Protein AF-A0A935Q6A2-F1 (afdb_monomer_lite)

Sequence (163 aa):
MRLGNQNLRIASSITSVAGVSSAKFIETNGSGVLTKEGLNTTAFVYPVGFSGTEFNPLSITTREQLTTVSVRWLQNVLTNGLSGAQLHQILLTIARWLRTLAGACNLILREWVPGVELPGFNRAKSGIARYNSGTDWDLPASNVLAANGSGPYTRQWSCFCTC

pLDDT: mean 77.8, std 14.25, range [36.38, 94.75]

Secondary structure (DSSP, 8-state):
-B-TT--EEE-TT----TT-BTTB-EE--SS--EEEEEE-SS-EEE-EESSTT-B--EEEEESSS-EEEEEEEESS-BTTSSSSPBP-SS----EEEEEESSEEEEEEEEEE-TT-SPTT--TTSB---EEPTTS-EE--GGG-BPPBSSSSEEEEEEEEE--

Foldseek 3Di:
DEQAQHEAEDELPDQEDPPQDLQDAYAQQHNYKYKYWQAAQRWYWHQYAHDSRGTWIWIKHFYHGGKIWIWGFDPFQAFQLPDHDGDPPADPGRSIDIDIPFGKMKIKRDFDFPPSGDPPHDQQFYFDWDQDHPDGTDTDSVRGGHWDDDTRTIGMDTDGPDD

Structure (mmCIF, N/CA/C/O backbone):
data_AF-A0A935Q6A2-F1
#
_entry.id   AF-A0A935Q6A2-F1
#
loop_
_atom_site.group_PDB
_atom_site.id
_atom_site.type_symbol
_atom_site.label_atom_id
_atom_site.label_alt_id
_atom_site.label_comp_id
_atom_site.label_asym_id
_atom_site.label_entity_id
_atom_site.label_seq_id
_atom_site.pdbx_PDB_ins_code
_atom_site.Cartn_x
_atom_site.Cartn_y
_atom_site.Cartn_z
_atom_site.occupancy
_atom_site.B_iso_or_equiv
_atom_site.auth_seq_id
_atom_site.auth_comp_id
_atom_site.auth_asym_id
_atom_site.auth_atom_id
_atom_site.pdbx_PDB_model_num
ATOM 1 N N . MET A 1 1 ? -11.819 -12.200 1.315 1.00 87.75 1 MET A N 1
ATOM 2 C CA . MET A 1 1 ? -12.969 -11.663 0.537 1.00 87.75 1 MET A CA 1
ATOM 3 C C . MET A 1 1 ? -12.422 -11.014 -0.716 1.00 87.75 1 MET A C 1
ATOM 5 O O . MET A 1 1 ? -11.449 -10.289 -0.592 1.00 87.75 1 MET A O 1
ATOM 9 N N . ARG A 1 2 ? -13.025 -11.231 -1.886 1.00 93.69 2 ARG A N 1
ATOM 10 C CA . ARG A 1 2 ? -12.597 -10.594 -3.138 1.00 93.69 2 ARG A CA 1
ATOM 11 C C . ARG A 1 2 ? -13.521 -9.441 -3.516 1.00 93.69 2 ARG A C 1
ATOM 13 O O . ARG A 1 2 ? -14.734 -9.616 -3.485 1.00 93.69 2 ARG A O 1
ATOM 20 N N . LEU A 1 3 ? -12.949 -8.287 -3.862 1.00 93.00 3 LEU A N 1
ATOM 21 C CA . LEU A 1 3 ? -13.712 -7.087 -4.220 1.00 93.00 3 LEU A CA 1
ATOM 22 C C . LEU A 1 3 ? -14.069 -7.003 -5.709 1.00 93.00 3 LEU A C 1
ATOM 24 O O . LEU A 1 3 ? -15.133 -6.486 -6.049 1.00 93.00 3 LEU A O 1
ATOM 28 N N . GLY A 1 4 ? -13.202 -7.476 -6.612 1.00 90.88 4 GLY A N 1
ATOM 29 C CA . GLY A 1 4 ? -13.368 -7.209 -8.042 1.00 90.88 4 GLY A CA 1
ATOM 30 C C . GLY A 1 4 ? -13.439 -5.700 -8.300 1.00 90.88 4 GLY A C 1
ATOM 31 O O . GLY A 1 4 ? -12.512 -4.977 -7.945 1.00 90.88 4 GLY A O 1
ATOM 32 N N . ASN A 1 5 ? -14.544 -5.219 -8.874 1.00 91.75 5 ASN A N 1
ATOM 33 C CA . ASN A 1 5 ? -14.758 -3.794 -9.166 1.00 91.75 5 ASN A CA 1
ATOM 34 C C . ASN A 1 5 ? -15.538 -3.039 -8.074 1.00 91.75 5 ASN A C 1
ATOM 36 O O . ASN A 1 5 ? -15.785 -1.844 -8.220 1.00 91.75 5 ASN A O 1
ATOM 40 N N . GLN A 1 6 ? -15.918 -3.718 -6.989 1.00 94.75 6 GLN A N 1
ATOM 41 C CA . GLN A 1 6 ? -16.750 -3.15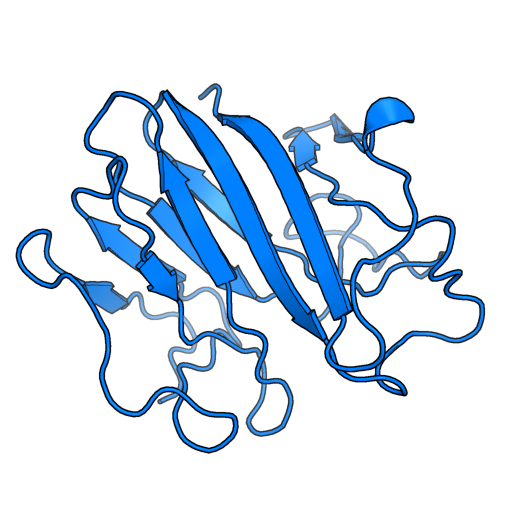0 -5.930 1.00 94.75 6 GLN A CA 1
ATOM 42 C C . GLN A 1 6 ? -15.908 -2.504 -4.832 1.00 94.75 6 GLN A C 1
ATOM 44 O O . GLN A 1 6 ? -14.834 -2.987 -4.483 1.00 94.75 6 GLN A O 1
ATOM 49 N N . ASN A 1 7 ? -16.429 -1.438 -4.230 1.00 90.31 7 ASN A N 1
ATOM 50 C CA . ASN A 1 7 ? -15.773 -0.778 -3.105 1.00 90.31 7 ASN A CA 1
ATOM 51 C C . ASN A 1 7 ? -16.306 -1.313 -1.778 1.00 90.31 7 ASN A C 1
ATOM 53 O O . ASN A 1 7 ? -17.509 -1.531 -1.625 1.00 90.31 7 ASN A O 1
ATOM 57 N N . LEU A 1 8 ? -15.415 -1.466 -0.802 1.00 94.62 8 LEU A N 1
ATOM 58 C CA . LEU A 1 8 ? -15.769 -1.779 0.578 1.00 94.62 8 LEU A CA 1
ATOM 59 C C . LEU A 1 8 ? -15.427 -0.589 1.468 1.00 94.62 8 LEU A C 1
ATOM 61 O O . LEU A 1 8 ? -14.311 -0.077 1.432 1.00 94.62 8 LEU A O 1
ATOM 65 N N . ARG A 1 9 ? -16.387 -0.161 2.286 1.00 93.19 9 ARG A N 1
ATOM 66 C CA . ARG A 1 9 ? -16.250 0.986 3.183 1.00 93.19 9 ARG A CA 1
ATOM 67 C C . ARG A 1 9 ? -16.278 0.529 4.636 1.00 93.19 9 ARG A C 1
ATOM 69 O O . ARG A 1 9 ? -17.204 -0.155 5.060 1.00 93.19 9 ARG A O 1
ATOM 76 N N . ILE A 1 10 ? -15.271 0.947 5.391 1.00 94.12 10 ILE A N 1
ATOM 77 C CA . ILE A 1 10 ? -15.151 0.770 6.834 1.00 94.12 10 ILE A CA 1
ATOM 78 C C . ILE A 1 10 ? -15.473 2.111 7.490 1.00 94.12 10 ILE A C 1
ATOM 80 O O . ILE A 1 10 ? -14.769 3.104 7.280 1.00 94.12 10 ILE A O 1
ATOM 84 N N . ALA A 1 11 ? -16.546 2.124 8.279 1.00 94.12 11 ALA A N 1
ATOM 85 C CA . ALA A 1 11 ? -17.028 3.314 8.968 1.00 94.12 11 ALA A CA 1
ATOM 86 C C . ALA A 1 11 ? -15.986 3.889 9.946 1.00 94.12 11 ALA A C 1
ATOM 88 O O . ALA A 1 11 ? -15.073 3.198 10.417 1.00 94.12 11 ALA A O 1
ATOM 89 N N . SER A 1 12 ? -16.135 5.171 10.284 1.00 91.25 12 SER A N 1
ATOM 90 C CA . SER A 1 12 ? -15.237 5.877 11.206 1.00 91.25 12 SER A CA 1
ATOM 91 C C . SER A 1 12 ? -15.174 5.237 12.594 1.00 91.25 12 SER A C 1
ATOM 93 O O . SER A 1 12 ? -14.093 5.185 13.174 1.00 91.25 12 SER A O 1
ATOM 95 N N . SER A 1 13 ? -16.285 4.664 13.068 1.00 92.88 13 SER A N 1
ATOM 96 C CA . SER A 1 13 ? -16.406 3.993 14.370 1.00 92.88 13 SER A CA 1
ATOM 97 C C . SER A 1 13 ? -15.591 2.703 14.510 1.00 92.88 13 SER A C 1
ATOM 99 O O . SER A 1 13 ? -15.326 2.272 15.629 1.00 92.88 13 SER A O 1
ATOM 101 N N . ILE A 1 14 ? -15.177 2.077 13.404 1.00 93.75 14 ILE A N 1
ATOM 102 C CA . ILE A 1 14 ? -14.371 0.852 13.432 1.00 93.75 14 ILE A CA 1
ATOM 103 C C . ILE A 1 14 ? -12.893 1.226 13.523 1.00 93.75 14 ILE A C 1
ATOM 105 O O . ILE A 1 14 ? -12.360 1.867 12.619 1.00 93.75 14 ILE A O 1
ATOM 109 N N . THR A 1 15 ? -12.215 0.817 14.594 1.00 90.75 15 THR A N 1
ATOM 110 C CA . THR A 1 15 ? -10.804 1.165 14.852 1.00 90.75 15 THR A CA 1
ATOM 111 C C . THR A 1 15 ? -9.818 0.085 14.407 1.00 90.75 15 THR A C 1
ATOM 113 O O . THR A 1 15 ? -8.652 0.388 14.168 1.00 90.75 15 THR A O 1
ATOM 116 N N . SER A 1 16 ? -10.267 -1.161 14.242 1.00 91.94 16 SER A N 1
ATOM 117 C CA . SER A 1 16 ? -9.435 -2.283 13.800 1.00 91.94 16 SER A CA 1
ATOM 118 C C . SER A 1 16 ? -10.253 -3.361 13.081 1.00 91.94 16 SER A C 1
ATOM 120 O O . SER A 1 16 ? -11.479 -3.412 13.189 1.00 91.94 16 SER A O 1
ATOM 122 N N . VAL A 1 17 ? -9.563 -4.227 12.333 1.00 91.75 17 VAL A N 1
ATOM 123 C CA . VAL A 1 17 ? -10.124 -5.462 11.768 1.00 91.75 17 VAL A CA 1
ATOM 124 C C . VAL A 1 17 ? -9.511 -6.635 12.525 1.00 91.75 17 VAL A C 1
ATOM 126 O O . VAL A 1 17 ? -8.290 -6.738 12.626 1.00 91.75 17 VAL A O 1
ATOM 129 N N . ALA A 1 18 ? -10.343 -7.511 13.082 1.00 92.25 18 ALA A N 1
ATOM 130 C CA . ALA A 1 18 ? -9.872 -8.656 13.853 1.00 92.25 18 ALA A CA 1
ATOM 131 C C . ALA A 1 18 ? -9.396 -9.805 12.949 1.00 92.25 18 ALA A C 1
ATOM 133 O O . ALA A 1 18 ? -9.951 -10.046 11.878 1.00 92.25 18 ALA A O 1
ATOM 134 N N . GLY A 1 19 ? -8.392 -10.555 13.415 1.00 88.56 19 GLY A N 1
ATOM 135 C CA . GLY A 1 19 ? -7.953 -11.799 12.776 1.00 88.56 19 GLY A CA 1
ATOM 136 C C . GLY A 1 19 ? -7.263 -11.629 11.422 1.00 88.56 19 GLY A C 1
ATOM 137 O O . GLY A 1 19 ? -7.260 -12.576 10.643 1.00 88.56 19 GLY A O 1
ATOM 138 N N . VAL A 1 20 ? -6.704 -10.450 11.139 1.00 88.75 20 VAL A N 1
ATOM 139 C CA . VAL A 1 20 ? -5.953 -10.164 9.909 1.00 88.75 20 VAL A CA 1
ATOM 140 C C . VAL A 1 20 ? -4.753 -11.101 9.786 1.00 88.75 20 VAL A C 1
ATOM 142 O O . VAL A 1 20 ? -3.922 -11.173 10.689 1.00 88.75 20 VAL A O 1
ATOM 145 N N . SER A 1 21 ? -4.658 -11.811 8.663 1.00 87.06 21 SER A N 1
ATOM 146 C CA . SER A 1 21 ? -3.540 -12.706 8.356 1.00 87.06 21 SER A CA 1
ATOM 147 C C . SER A 1 21 ? -3.457 -12.992 6.858 1.00 87.06 21 SER A C 1
ATOM 149 O O . SER A 1 21 ? -4.368 -12.649 6.102 1.00 87.06 21 SER A O 1
ATOM 151 N N . SER A 1 22 ? -2.420 -13.717 6.433 1.00 84.62 22 SER A N 1
ATOM 152 C CA . SER A 1 22 ? -2.318 -14.245 5.067 1.00 84.62 22 SER A CA 1
ATOM 153 C C . SER A 1 22 ? -3.453 -15.197 4.679 1.00 84.62 22 SER A C 1
ATOM 155 O O . SER A 1 22 ? -3.656 -15.432 3.497 1.00 84.62 22 SER A O 1
ATOM 157 N N . ALA A 1 23 ? -4.230 -15.709 5.639 1.00 88.31 23 ALA A N 1
ATOM 158 C CA . ALA A 1 23 ? -5.435 -16.498 5.376 1.00 88.31 23 ALA A CA 1
ATOM 159 C C . ALA A 1 23 ? -6.732 -15.665 5.445 1.00 88.31 23 ALA A C 1
ATOM 161 O O . ALA A 1 23 ? -7.800 -16.140 5.061 1.00 88.31 23 ALA A O 1
ATOM 162 N N . LYS A 1 24 ? -6.672 -14.438 5.980 1.00 91.50 24 LYS A N 1
ATOM 163 C CA . LYS A 1 24 ? -7.832 -13.586 6.277 1.00 91.50 24 LYS A CA 1
ATOM 164 C C . LYS A 1 24 ? -7.548 -12.138 5.886 1.00 91.50 24 LYS A C 1
ATOM 166 O O . LYS A 1 24 ? -7.139 -11.317 6.708 1.00 91.50 24 LYS A O 1
ATOM 171 N N . PHE A 1 25 ? -7.806 -11.833 4.618 1.00 91.81 25 PHE A N 1
ATOM 172 C CA . PHE A 1 25 ? -7.627 -10.502 4.043 1.00 91.81 25 PHE A CA 1
ATOM 173 C C . PHE A 1 25 ? -8.622 -10.226 2.898 1.00 91.81 25 PHE A C 1
ATOM 175 O O . PHE A 1 25 ? -9.459 -11.064 2.527 1.00 91.81 25 PHE A O 1
ATOM 182 N N . ILE A 1 26 ? -8.569 -9.003 2.380 1.00 93.38 26 ILE A N 1
ATOM 183 C CA . ILE A 1 26 ? -9.401 -8.476 1.302 1.00 93.38 26 ILE A CA 1
ATOM 184 C C . ILE A 1 26 ? -8.560 -8.404 0.019 1.00 93.38 26 ILE A C 1
ATOM 186 O O . ILE A 1 26 ? -7.578 -7.670 -0.055 1.00 93.38 26 ILE A O 1
ATOM 190 N N . GLU A 1 27 ? -8.955 -9.152 -1.006 1.00 92.69 27 GLU A N 1
ATOM 191 C CA . GLU A 1 27 ? -8.346 -9.119 -2.335 1.00 92.69 27 GLU A CA 1
ATOM 192 C C . GLU A 1 27 ? -8.905 -7.945 -3.149 1.00 92.69 27 GLU A C 1
ATOM 194 O O . GLU A 1 27 ? -10.111 -7.855 -3.400 1.00 92.69 27 GLU A O 1
ATOM 199 N N . THR A 1 28 ? -8.009 -7.071 -3.603 1.00 88.56 28 THR A N 1
ATOM 200 C CA . THR A 1 28 ? -8.292 -5.871 -4.415 1.00 88.56 28 THR A CA 1
ATOM 201 C C . THR A 1 28 ? -7.918 -6.086 -5.894 1.00 88.56 28 THR A C 1
ATOM 203 O O . THR A 1 28 ? -7.345 -5.227 -6.558 1.00 88.56 28 THR A O 1
ATOM 206 N N . ASN A 1 29 ? -8.251 -7.269 -6.421 1.00 84.12 29 ASN A N 1
ATOM 207 C CA . ASN A 1 29 ? -7.826 -7.809 -7.723 1.00 84.12 29 ASN A CA 1
ATOM 208 C C . ASN A 1 29 ? -8.535 -7.225 -8.972 1.00 84.12 29 ASN A C 1
ATOM 210 O O . ASN A 1 29 ? -8.425 -7.772 -10.066 1.00 84.12 29 ASN A O 1
ATOM 214 N N . GLY A 1 30 ? -9.310 -6.158 -8.809 1.00 85.44 30 GLY A N 1
ATOM 215 C CA . GLY A 1 30 ? -10.044 -5.433 -9.853 1.00 85.44 30 GLY A CA 1
ATOM 216 C C . GLY A 1 30 ? -10.122 -3.963 -9.455 1.00 85.44 30 GLY A C 1
ATOM 217 O O . GLY A 1 30 ? -9.366 -3.564 -8.579 1.00 85.44 30 GLY A O 1
ATOM 218 N N . SER A 1 31 ? -10.987 -3.134 -10.045 1.00 85.94 31 SER A N 1
ATOM 219 C CA . SER A 1 31 ? -10.994 -1.682 -9.765 1.00 85.94 31 SER A CA 1
ATOM 220 C C . SER A 1 31 ? -11.436 -1.273 -8.352 1.00 85.94 31 SER A C 1
ATOM 222 O O . SER A 1 31 ? -11.332 -0.097 -8.008 1.00 85.94 31 SER A O 1
ATOM 224 N N . GLY A 1 32 ? -11.920 -2.219 -7.549 1.00 89.25 32 GLY A N 1
ATOM 225 C CA . GLY A 1 32 ? -12.439 -2.002 -6.206 1.00 89.25 32 GLY A CA 1
ATOM 226 C C . GLY A 1 32 ? -11.381 -1.579 -5.188 1.00 89.25 32 GLY A C 1
ATOM 227 O O . GLY A 1 32 ? -10.237 -2.038 -5.221 1.00 89.25 32 GLY A O 1
ATOM 228 N N . VAL A 1 33 ? -11.780 -0.718 -4.251 1.00 87.19 33 VAL A N 1
ATOM 229 C CA . VAL A 1 33 ? -10.919 -0.214 -3.169 1.00 87.19 33 VAL A CA 1
ATOM 230 C C . VAL A 1 33 ? -11.492 -0.529 -1.786 1.00 87.19 33 VAL A C 1
ATOM 232 O O . VAL A 1 33 ? -12.709 -0.617 -1.601 1.00 87.19 33 VAL A O 1
ATOM 235 N N . LEU A 1 34 ? -10.606 -0.650 -0.795 1.00 91.19 34 LEU A N 1
ATOM 236 C CA . LEU A 1 34 ? -10.963 -0.634 0.621 1.00 91.19 34 LEU A CA 1
ATOM 237 C C . LEU A 1 34 ? -10.820 0.787 1.170 1.00 91.19 34 LEU A C 1
ATOM 239 O O . LEU A 1 34 ? -9.713 1.319 1.236 1.00 91.19 34 LEU A O 1
ATOM 243 N N . THR A 1 35 ? -11.922 1.385 1.601 1.00 89.44 35 THR A N 1
ATOM 244 C CA . THR A 1 35 ? -11.966 2.739 2.154 1.00 89.44 35 THR A CA 1
ATOM 245 C C . THR A 1 35 ? -12.137 2.699 3.667 1.00 89.44 35 THR A C 1
ATOM 247 O O . THR A 1 35 ? -13.113 2.137 4.155 1.00 89.44 35 THR A O 1
ATOM 250 N N . LYS A 1 36 ? -11.243 3.348 4.416 1.00 90.25 36 LYS A N 1
ATOM 251 C CA . LYS A 1 36 ? -11.440 3.669 5.835 1.00 90.25 36 LYS A CA 1
ATOM 252 C C . LYS A 1 36 ? -11.811 5.133 5.972 1.00 90.25 36 LYS A C 1
ATOM 254 O O . LYS A 1 36 ? -11.108 6.013 5.478 1.00 90.25 36 LYS A O 1
ATOM 259 N N . GLU A 1 37 ? -12.895 5.389 6.682 1.00 90.06 37 GLU A N 1
ATOM 260 C CA . GLU A 1 37 ? -13.306 6.747 7.018 1.00 90.06 37 GLU A CA 1
ATOM 261 C C . GLU A 1 37 ? -12.751 7.198 8.353 1.00 90.06 37 GLU A C 1
ATOM 263 O O . GLU A 1 37 ? -12.555 6.382 9.254 1.00 90.06 37 GLU A O 1
ATOM 268 N N . GLY A 1 38 ? -12.551 8.506 8.500 1.00 86.19 38 GLY A N 1
ATOM 269 C CA . GLY A 1 38 ? -12.126 9.092 9.767 1.00 86.19 38 GLY A CA 1
ATOM 270 C C . GLY A 1 38 ? -10.799 8.528 10.270 1.00 86.19 38 GLY A C 1
ATOM 271 O O . GLY A 1 38 ? -10.649 8.306 11.468 1.00 86.19 38 GLY A O 1
ATOM 272 N N . LEU A 1 39 ? -9.859 8.245 9.363 1.00 84.94 39 LEU A N 1
ATOM 273 C CA . LEU A 1 39 ? -8.498 7.915 9.757 1.00 84.94 39 LEU A CA 1
ATOM 274 C C . LEU A 1 39 ? -7.871 9.143 10.424 1.00 84.94 39 LEU A C 1
ATOM 276 O O . LEU A 1 39 ? -8.013 10.252 9.911 1.00 84.94 39 LEU A O 1
ATOM 280 N N . ASN A 1 40 ? -7.213 8.941 11.561 1.00 83.19 40 ASN A N 1
ATOM 281 C CA . ASN A 1 40 ? -6.562 9.993 12.335 1.00 83.19 40 ASN A CA 1
ATOM 282 C C . ASN A 1 40 ? -5.152 9.542 12.764 1.00 83.19 40 ASN A C 1
ATOM 284 O O . ASN A 1 40 ? -4.512 8.721 12.099 1.00 83.19 40 ASN A O 1
ATOM 288 N N . THR A 1 41 ? -4.679 10.056 13.899 1.00 83.94 41 THR A N 1
ATOM 289 C CA . THR A 1 41 ? -3.392 9.707 14.513 1.00 83.94 41 THR A CA 1
ATOM 290 C C . THR A 1 41 ? -3.278 8.240 14.936 1.00 83.94 41 THR A C 1
ATOM 292 O O . THR A 1 41 ? -2.165 7.742 15.104 1.00 83.94 41 THR A O 1
ATOM 295 N N . THR A 1 42 ? -4.396 7.521 15.071 1.00 86.56 42 THR A N 1
ATOM 296 C CA . THR A 1 42 ? -4.413 6.082 15.355 1.00 86.56 42 THR A CA 1
ATOM 297 C C . THR A 1 42 ? -4.252 5.284 14.071 1.00 86.56 42 THR A C 1
ATOM 299 O O . THR A 1 42 ? -4.989 5.469 13.101 1.00 86.56 42 THR A O 1
ATOM 302 N N . ALA A 1 43 ? -3.282 4.371 14.072 1.00 85.31 43 ALA A N 1
ATOM 303 C CA . ALA A 1 43 ? -2.967 3.569 12.901 1.00 85.31 43 ALA A CA 1
ATOM 304 C C . ALA A 1 43 ? -4.091 2.593 12.576 1.00 85.31 43 ALA A C 1
ATOM 306 O O . ALA A 1 43 ? -4.531 1.834 13.438 1.00 85.31 43 ALA A O 1
ATOM 307 N N . PHE A 1 44 ? -4.499 2.566 11.311 1.00 88.88 44 PHE A N 1
ATOM 308 C CA . PHE A 1 44 ? -5.402 1.548 10.799 1.00 88.88 44 PHE A CA 1
ATOM 309 C C . PHE A 1 44 ? -4.641 0.590 9.891 1.00 88.88 44 PHE A C 1
ATOM 311 O O . PHE A 1 44 ? -3.979 1.015 8.939 1.00 88.88 44 PHE A O 1
ATOM 318 N N . VAL A 1 45 ? -4.756 -0.706 10.183 1.00 89.94 45 VAL A N 1
ATOM 319 C CA . VAL A 1 45 ? -4.213 -1.771 9.338 1.00 89.94 45 VAL A CA 1
ATOM 320 C C . VAL A 1 45 ? -5.257 -2.139 8.294 1.00 89.94 45 VAL A C 1
ATOM 322 O O . VAL A 1 45 ? -6.297 -2.701 8.620 1.00 89.94 45 VAL A O 1
ATOM 325 N N . TYR A 1 46 ? -4.958 -1.843 7.035 1.00 89.62 46 TYR A N 1
ATOM 326 C CA . TYR A 1 46 ? -5.696 -2.309 5.871 1.00 89.62 46 TYR A CA 1
ATOM 327 C C . TYR A 1 46 ? -5.281 -3.754 5.586 1.00 89.62 46 TYR A C 1
ATOM 329 O O . TYR A 1 46 ? -4.135 -3.980 5.181 1.00 89.62 46 TYR A O 1
ATOM 337 N N . PRO A 1 47 ? -6.178 -4.740 5.769 1.00 90.88 47 PRO A N 1
ATOM 338 C CA . PRO A 1 47 ? -5.873 -6.133 5.494 1.00 90.88 47 PRO A CA 1
ATOM 339 C C . PRO A 1 47 ? -6.104 -6.409 4.014 1.00 90.88 47 PRO A C 1
ATOM 341 O O . PRO A 1 47 ? -7.081 -7.052 3.643 1.00 90.88 47 PRO A O 1
ATOM 344 N N . VAL A 1 48 ? -5.253 -5.851 3.160 1.00 87.31 48 VAL A N 1
ATOM 345 C CA . VAL A 1 48 ? -5.397 -5.946 1.706 1.00 87.31 48 VAL A CA 1
ATOM 346 C C . VAL A 1 48 ? -4.332 -6.845 1.089 1.00 87.31 48 VAL A C 1
ATOM 348 O O . VAL A 1 48 ? -3.264 -7.076 1.655 1.00 87.31 48 VAL A O 1
ATOM 351 N N . GLY A 1 49 ? -4.649 -7.349 -0.092 1.00 85.38 49 GLY A N 1
ATOM 352 C CA . GLY A 1 49 ? -3.757 -8.084 -0.973 1.00 85.38 49 GLY A CA 1
ATOM 353 C C . GLY A 1 49 ? -4.297 -8.055 -2.398 1.00 85.38 49 GLY A C 1
ATOM 354 O O . GLY A 1 49 ? -5.345 -7.444 -2.657 1.00 85.38 49 GLY A O 1
ATOM 355 N N . PHE A 1 50 ? -3.605 -8.709 -3.325 1.00 83.88 50 PHE A N 1
ATOM 356 C CA . PHE A 1 50 ? -4.057 -8.793 -4.717 1.00 83.88 50 PHE A CA 1
ATOM 357 C C . PHE A 1 50 ? -4.683 -10.129 -5.056 1.00 83.88 50 PHE A C 1
ATOM 359 O O . PHE A 1 50 ? -5.835 -10.157 -5.467 1.00 83.88 50 PHE A O 1
ATOM 366 N N . SER A 1 51 ? -3.981 -11.228 -4.819 1.00 84.25 51 SER A N 1
ATOM 367 C CA . SER A 1 51 ? -4.509 -12.583 -4.975 1.00 84.25 51 SER A CA 1
ATOM 368 C C . SER A 1 51 ? -4.488 -13.338 -3.649 1.00 84.25 51 SER A C 1
ATOM 370 O O . SER A 1 51 ? -3.917 -12.854 -2.674 1.00 84.25 51 SER A O 1
ATOM 372 N N . GLY A 1 52 ? -5.081 -14.538 -3.622 1.00 84.75 52 GLY A N 1
ATOM 373 C CA . GLY A 1 52 ? -5.167 -15.413 -2.445 1.00 84.75 52 GLY A CA 1
ATOM 374 C C . GLY A 1 52 ? -3.824 -15.760 -1.780 1.00 84.75 52 GLY A C 1
ATOM 375 O O . GLY A 1 52 ? -3.816 -16.214 -0.641 1.00 84.75 52 GLY A O 1
ATOM 376 N N . THR A 1 53 ? -2.698 -15.521 -2.457 1.00 81.62 53 THR A N 1
ATOM 377 C CA . THR A 1 53 ? -1.337 -15.754 -1.945 1.00 81.62 53 THR A CA 1
ATOM 378 C C . THR A 1 53 ? -0.526 -14.472 -1.747 1.00 81.62 53 THR A C 1
ATOM 380 O O . THR A 1 53 ? 0.598 -14.528 -1.260 1.00 81.62 53 THR A O 1
ATOM 383 N N . GLU A 1 54 ? -1.071 -13.311 -2.109 1.00 79.06 54 GLU A N 1
ATOM 384 C CA . GLU A 1 54 ? -0.372 -12.020 -2.098 1.00 79.06 54 GLU A CA 1
ATOM 385 C C . GLU A 1 54 ? -0.959 -11.096 -1.030 1.00 79.06 54 GLU A C 1
ATOM 387 O O . GLU A 1 54 ? -1.475 -10.012 -1.314 1.00 79.06 54 GLU A O 1
ATOM 392 N N . PHE A 1 55 ? -0.898 -11.546 0.222 1.00 82.44 55 PHE A N 1
ATOM 393 C CA . PHE A 1 55 ? -1.250 -10.724 1.375 1.00 82.44 55 PHE A CA 1
ATOM 394 C C . PHE A 1 55 ? -0.158 -9.688 1.651 1.00 82.44 55 PHE A C 1
ATOM 396 O O . PHE A 1 55 ? 1.017 -10.034 1.768 1.00 82.44 55 PHE A O 1
ATOM 403 N N . ASN A 1 56 ? -0.543 -8.415 1.763 1.00 78.12 56 ASN A N 1
ATOM 404 C CA . ASN A 1 56 ? 0.400 -7.320 1.953 1.00 78.12 56 ASN A CA 1
ATOM 405 C C . ASN A 1 56 ? -0.266 -6.165 2.717 1.00 78.12 56 ASN A C 1
ATOM 407 O O . ASN A 1 56 ? -0.789 -5.218 2.108 1.00 78.12 56 ASN A O 1
ATOM 411 N N . PRO A 1 57 ? -0.322 -6.268 4.053 1.00 82.25 57 PRO A N 1
ATOM 412 C CA . PRO A 1 57 ? -1.048 -5.314 4.861 1.00 82.25 57 PRO A CA 1
ATOM 413 C C . PRO A 1 57 ? -0.392 -3.933 4.808 1.00 82.25 57 PRO A C 1
ATOM 415 O O . PRO A 1 57 ? 0.812 -3.753 4.633 1.00 82.25 57 PRO A O 1
ATOM 418 N N . LEU A 1 58 ? -1.207 -2.905 4.997 1.00 81.56 58 LEU A N 1
ATOM 419 C CA . LEU A 1 58 ? -0.738 -1.527 5.016 1.00 81.56 58 LEU A CA 1
ATOM 420 C 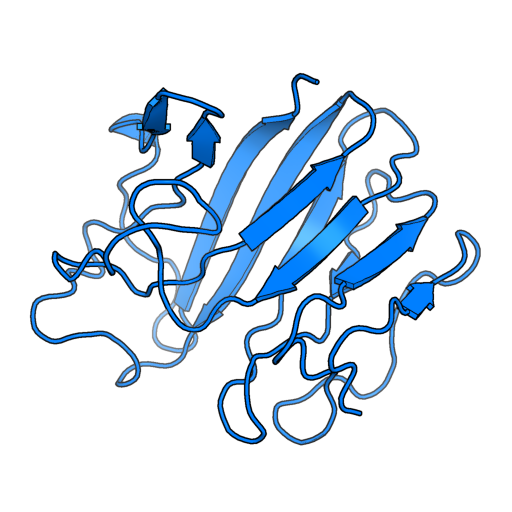C . LEU A 1 58 ? -1.219 -0.849 6.283 1.00 81.56 58 LEU A C 1
ATOM 422 O O . LEU A 1 58 ? -2.403 -0.897 6.586 1.00 81.56 58 LEU A O 1
ATOM 426 N N . SER A 1 59 ? -0.313 -0.200 7.009 1.00 84.50 59 SER A N 1
ATOM 427 C CA . SER A 1 59 ? -0.672 0.612 8.164 1.00 84.50 59 SER A CA 1
ATOM 428 C C . SER A 1 59 ? -0.569 2.092 7.810 1.00 84.50 59 SER A C 1
ATOM 430 O O . SER A 1 59 ? 0.473 2.559 7.345 1.00 84.50 59 SER A O 1
ATOM 432 N N . ILE A 1 60 ? -1.657 2.835 7.991 1.00 82.00 60 ILE A N 1
ATOM 433 C CA . ILE A 1 60 ? -1.703 4.270 7.686 1.00 82.00 60 ILE A CA 1
ATOM 434 C C . ILE A 1 60 ? -2.147 5.031 8.929 1.00 82.00 60 ILE A C 1
ATOM 436 O O . ILE A 1 60 ? -3.088 4.614 9.605 1.00 82.00 60 ILE A O 1
ATOM 440 N N . THR A 1 61 ? -1.498 6.163 9.185 1.00 81.81 61 THR A N 1
ATOM 441 C CA . THR A 1 61 ? -1.974 7.220 10.086 1.00 81.81 61 THR A CA 1
ATOM 442 C C . THR A 1 61 ? -2.016 8.552 9.351 1.00 81.81 61 THR A C 1
ATOM 444 O O . THR A 1 61 ? -1.255 8.788 8.406 1.00 81.81 61 THR A O 1
ATOM 447 N N . THR A 1 62 ? -2.876 9.457 9.802 1.00 76.38 62 THR A N 1
ATOM 448 C CA . THR A 1 62 ? -2.830 10.874 9.423 1.00 76.38 62 THR A CA 1
ATOM 449 C C . THR A 1 62 ? -2.411 11.711 10.622 1.00 76.38 62 THR A C 1
ATOM 451 O O . THR A 1 62 ? -2.555 11.285 11.768 1.00 76.38 62 THR A O 1
ATOM 454 N N . ARG A 1 63 ? -1.800 12.875 10.380 1.00 69.50 63 ARG A N 1
ATOM 455 C CA . ARG A 1 63 ? -1.251 13.677 11.481 1.00 69.50 63 ARG A CA 1
ATOM 456 C C . ARG A 1 63 ? -2.305 14.524 12.194 1.00 69.50 63 ARG A C 1
ATOM 458 O O . ARG A 1 63 ? -2.226 14.628 13.410 1.00 69.50 63 ARG A O 1
ATOM 465 N N . GLU A 1 64 ? -3.260 15.130 11.481 1.00 62.56 64 GLU A N 1
ATOM 466 C CA . GLU A 1 64 ? -4.024 16.255 12.068 1.00 62.56 64 GLU A CA 1
ATOM 467 C C . GLU A 1 64 ? -5.499 16.368 11.634 1.00 62.56 64 GLU A C 1
ATOM 469 O O . GLU A 1 64 ? -6.260 17.091 12.270 1.00 62.56 64 GLU A O 1
ATOM 474 N N . GLN A 1 65 ? -5.955 15.627 10.617 1.00 67.81 65 GLN A N 1
ATOM 475 C CA . GLN A 1 65 ? -7.346 15.684 10.149 1.00 67.81 65 GLN A CA 1
ATOM 476 C C . GLN A 1 65 ? -7.938 14.282 9.996 1.00 67.81 65 GLN A C 1
ATOM 478 O O . GLN A 1 65 ? -7.245 13.346 9.589 1.00 67.81 65 GLN A O 1
ATOM 483 N N . LEU A 1 66 ? -9.231 14.151 10.320 1.00 70.38 66 LEU A N 1
ATOM 484 C CA . LEU A 1 66 ? -10.018 12.980 9.948 1.00 70.38 66 LEU A CA 1
ATOM 485 C C . LEU A 1 66 ? -10.041 12.879 8.428 1.00 70.38 66 LEU A C 1
ATOM 487 O O . LEU A 1 66 ? -10.662 13.697 7.750 1.00 70.38 66 LEU A O 1
ATOM 491 N N . THR A 1 67 ? -9.385 11.856 7.904 1.00 75.94 67 THR A N 1
ATOM 492 C CA . THR A 1 67 ? -9.249 11.670 6.465 1.00 75.94 67 THR A CA 1
ATOM 493 C C . THR A 1 67 ? -9.901 10.364 6.057 1.00 75.94 67 THR A C 1
ATOM 495 O O . THR A 1 67 ? -9.719 9.320 6.687 1.00 75.94 67 THR A O 1
ATOM 498 N N . THR A 1 68 ? -10.658 10.412 4.968 1.00 82.50 68 THR A N 1
ATOM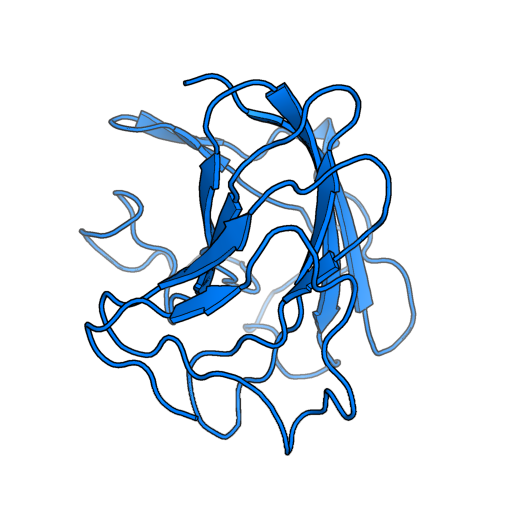 499 C CA . THR A 1 68 ? -11.092 9.201 4.281 1.00 82.50 68 THR A CA 1
ATOM 500 C C . THR A 1 68 ? -9.982 8.747 3.356 1.00 82.50 68 THR A C 1
ATOM 502 O O . THR A 1 68 ? -9.521 9.505 2.501 1.00 82.50 68 THR A O 1
ATOM 505 N N . VAL A 1 69 ? -9.549 7.508 3.547 1.00 82.31 69 VAL A N 1
ATOM 506 C CA . VAL A 1 69 ? -8.395 6.941 2.869 1.00 82.31 69 VAL A CA 1
ATOM 507 C C . VAL A 1 69 ? -8.806 5.644 2.197 1.00 82.31 69 VAL A C 1
ATOM 509 O O . VAL A 1 69 ? -9.319 4.728 2.837 1.00 82.31 69 VAL A O 1
ATOM 512 N N . SER A 1 70 ? -8.611 5.583 0.883 1.00 85.38 70 SER A N 1
ATOM 513 C CA . SER A 1 70 ? -8.874 4.382 0.088 1.00 85.38 70 SER A CA 1
ATOM 514 C C . SER A 1 70 ? -7.575 3.705 -0.299 1.00 85.38 70 SER A C 1
ATOM 516 O O . SER A 1 70 ? -6.627 4.394 -0.660 1.00 85.38 70 SER A O 1
ATOM 518 N N . VAL A 1 71 ? -7.549 2.377 -0.232 1.00 85.50 71 VAL A N 1
ATOM 519 C CA . VAL A 1 71 ? -6.393 1.546 -0.558 1.00 85.50 71 VAL A CA 1
ATOM 520 C C . VAL A 1 71 ? -6.805 0.456 -1.535 1.00 85.50 71 VAL A C 1
ATOM 522 O O . VAL A 1 71 ? -7.811 -0.232 -1.351 1.00 85.50 71 VAL A O 1
ATOM 525 N N . ARG A 1 72 ? -5.972 0.269 -2.554 1.00 85.62 72 ARG A N 1
ATOM 526 C CA . ARG A 1 72 ? -6.003 -0.869 -3.470 1.00 85.62 72 ARG A CA 1
ATOM 527 C C . ARG A 1 72 ? -4.581 -1.299 -3.790 1.00 85.62 72 ARG A C 1
ATOM 529 O O . ARG A 1 72 ? -3.706 -0.445 -3.944 1.00 85.62 72 ARG A O 1
ATOM 536 N N . TRP A 1 73 ? -4.385 -2.608 -3.891 1.00 80.38 73 TRP A N 1
ATOM 537 C CA . TRP A 1 73 ? -3.151 -3.221 -4.357 1.00 80.38 73 TRP A CA 1
ATOM 538 C C . TRP A 1 73 ? -3.243 -3.459 -5.863 1.00 80.38 73 TRP A C 1
ATOM 540 O O . TRP A 1 73 ? -4.256 -3.947 -6.365 1.00 80.38 73 TRP A O 1
ATOM 550 N N . LEU A 1 74 ? -2.192 -3.102 -6.590 1.00 77.12 74 LEU A N 1
ATOM 551 C CA . LEU A 1 74 ? -2.039 -3.418 -8.005 1.00 77.12 74 LEU A CA 1
ATOM 552 C C . LEU A 1 74 ? -0.941 -4.461 -8.163 1.00 77.12 74 LEU A C 1
ATOM 554 O O . LEU A 1 74 ? 0.105 -4.333 -7.536 1.00 77.12 74 LEU A O 1
ATOM 558 N N . GLN A 1 75 ? -1.168 -5.446 -9.033 1.00 76.62 75 GLN A N 1
ATOM 559 C CA . GLN A 1 75 ? -0.175 -6.480 -9.339 1.00 76.62 75 GLN A CA 1
ATOM 560 C C . GLN A 1 75 ? 1.129 -5.900 -9.881 1.00 76.62 75 GLN A C 1
ATOM 562 O O . GLN A 1 75 ? 2.210 -6.402 -9.600 1.00 76.62 75 GLN A O 1
ATOM 567 N N . ASN A 1 76 ? 0.999 -4.833 -10.667 1.00 77.75 76 ASN A N 1
ATOM 568 C CA . ASN A 1 76 ? 2.089 -4.207 -11.385 1.00 77.75 76 ASN A CA 1
ATOM 569 C C . ASN A 1 76 ? 2.037 -2.692 -11.164 1.00 77.75 76 ASN A C 1
ATOM 571 O O . ASN A 1 76 ? 0.961 -2.091 -11.135 1.00 77.75 76 ASN A O 1
ATOM 575 N N . VAL A 1 77 ? 3.209 -2.069 -11.068 1.00 77.69 77 VAL A N 1
ATOM 576 C CA . VAL A 1 77 ? 3.380 -0.625 -11.221 1.00 77.69 77 VAL A CA 1
ATOM 577 C C . VAL A 1 77 ? 3.355 -0.369 -12.716 1.00 77.69 77 VAL A C 1
ATOM 579 O O . VAL A 1 77 ? 4.077 -1.004 -13.488 1.00 77.69 77 VAL A O 1
ATOM 582 N N . LEU A 1 78 ? 2.504 0.567 -13.106 1.00 82.38 78 LEU A N 1
ATOM 583 C CA . LEU A 1 78 ? 2.301 0.952 -14.491 1.00 82.38 78 LEU A CA 1
ATOM 584 C C . LEU A 1 78 ? 2.839 2.367 -14.703 1.00 82.38 78 LEU A C 1
ATOM 586 O O . LEU A 1 78 ? 2.796 3.185 -13.778 1.00 82.38 78 LEU A O 1
ATOM 590 N N . THR A 1 79 ? 3.320 2.665 -15.911 1.00 84.00 79 THR A N 1
ATOM 591 C CA . THR A 1 79 ? 3.918 3.969 -16.261 1.00 84.00 79 THR A CA 1
ATOM 592 C C . THR A 1 79 ? 3.006 5.152 -15.929 1.00 84.00 79 THR A C 1
ATOM 594 O O . THR A 1 79 ? 3.492 6.196 -15.517 1.00 84.00 79 THR A O 1
ATOM 597 N N . ASN A 1 80 ? 1.683 4.983 -16.031 1.00 83.88 80 ASN A N 1
ATOM 598 C CA . ASN A 1 80 ? 0.706 6.052 -15.804 1.00 83.88 80 ASN A CA 1
ATOM 599 C C . ASN A 1 80 ? -0.146 5.809 -14.544 1.00 83.88 80 ASN A C 1
ATOM 601 O O . ASN A 1 80 ? -1.334 6.136 -14.506 1.00 83.88 80 ASN A O 1
ATOM 605 N N . GLY A 1 81 ? 0.415 5.145 -13.530 1.00 79.00 81 GLY A N 1
ATOM 606 C CA . GLY A 1 81 ? -0.236 4.880 -12.243 1.00 79.00 81 GLY A CA 1
ATOM 607 C C . GLY A 1 81 ? -1.316 3.784 -12.269 1.00 79.00 81 GLY A C 1
ATOM 608 O O . GLY A 1 81 ? -1.264 2.870 -11.447 1.00 79.00 81 GLY A O 1
ATOM 609 N N . LEU A 1 82 ? -2.287 3.853 -13.191 1.00 80.56 82 LEU A N 1
ATOM 610 C CA . LEU A 1 82 ? -3.345 2.839 -13.428 1.00 80.56 82 LEU A CA 1
ATOM 611 C C . LEU A 1 82 ? -3.343 2.252 -14.833 1.00 80.56 82 LEU A C 1
ATOM 613 O O . LEU A 1 82 ? -4.099 1.321 -15.101 1.00 80.56 82 LEU A O 1
ATOM 617 N N . SER A 1 83 ? -2.551 2.812 -15.737 1.00 83.81 83 SER A N 1
ATOM 618 C CA . SER A 1 83 ? -2.533 2.423 -17.140 1.00 83.81 83 SER A CA 1
ATOM 619 C C . SER A 1 83 ? -1.119 2.506 -17.705 1.00 83.81 83 SER A C 1
ATOM 621 O O . SER A 1 83 ? -0.191 2.966 -17.037 1.00 83.81 83 SER A O 1
ATOM 623 N N . GLY A 1 84 ? -0.964 2.058 -18.947 1.00 85.69 84 GLY A N 1
ATOM 624 C CA . GLY A 1 84 ? 0.323 2.026 -19.629 1.00 85.69 84 GLY A CA 1
ATOM 625 C C . GLY A 1 84 ? 1.092 0.731 -19.385 1.00 85.69 84 GLY A C 1
ATOM 626 O O . GLY A 1 84 ? 0.534 -0.271 -18.936 1.00 85.69 84 GLY A O 1
ATOM 627 N N . ALA A 1 85 ? 2.372 0.744 -19.749 1.00 86.50 85 ALA A N 1
ATOM 628 C CA . ALA A 1 85 ? 3.226 -0.433 -19.680 1.00 86.50 85 ALA A CA 1
ATOM 629 C C . ALA A 1 85 ? 3.632 -0.744 -18.233 1.00 86.50 85 ALA A C 1
ATOM 631 O O . ALA A 1 85 ? 3.736 0.151 -17.393 1.00 86.50 85 ALA A O 1
ATOM 632 N N . GLN A 1 86 ? 3.897 -2.017 -17.950 1.00 83.25 86 GLN A N 1
ATOM 633 C CA . GLN A 1 86 ? 4.477 -2.429 -16.678 1.00 83.25 86 GLN A CA 1
ATOM 634 C C . GLN A 1 86 ? 5.929 -1.953 -16.568 1.00 83.25 86 GLN A C 1
ATOM 636 O O . GLN A 1 86 ? 6.754 -2.216 -17.449 1.00 83.25 86 GLN A O 1
ATOM 641 N N . LEU A 1 87 ? 6.254 -1.310 -15.448 1.00 76.25 87 LEU A N 1
ATOM 642 C CA . LEU A 1 87 ? 7.631 -1.005 -15.083 1.00 76.25 87 LEU A CA 1
ATOM 643 C C . LEU A 1 87 ? 8.277 -2.254 -14.460 1.00 76.25 87 LEU A C 1
ATOM 645 O O . LEU A 1 87 ? 7.801 -2.775 -13.456 1.00 76.25 87 LEU A O 1
ATOM 649 N N . HIS A 1 88 ? 9.362 -2.739 -15.074 1.00 61.31 88 HIS A N 1
ATOM 650 C CA . HIS A 1 88 ? 10.073 -3.967 -14.674 1.00 61.31 88 HIS A CA 1
ATOM 651 C C . HIS A 1 88 ? 11.387 -3.707 -13.907 1.00 61.31 88 HIS A C 1
ATOM 653 O O . HIS A 1 88 ? 12.079 -4.646 -13.521 1.00 61.31 88 HIS A O 1
ATOM 659 N N . GLN A 1 89 ? 11.775 -2.447 -13.696 1.00 46.00 89 GLN A N 1
ATOM 660 C CA . GLN A 1 89 ? 13.131 -2.098 -13.262 1.00 46.00 89 GLN A CA 1
ATOM 661 C C . GLN A 1 89 ? 13.253 -1.895 -11.743 1.00 46.00 89 GLN A C 1
ATOM 663 O O . GLN A 1 89 ? 13.506 -0.794 -11.288 1.00 46.00 89 GLN A O 1
ATOM 668 N N . ILE A 1 90 ? 13.215 -2.978 -10.957 1.00 39.56 90 ILE A N 1
ATOM 669 C CA . ILE A 1 90 ? 13.673 -2.982 -9.544 1.00 39.56 90 ILE A CA 1
ATOM 670 C C . ILE A 1 90 ? 12.650 -2.398 -8.555 1.00 39.56 90 ILE A C 1
ATOM 672 O O . ILE A 1 90 ? 12.914 -1.428 -7.848 1.00 39.56 90 ILE A O 1
ATOM 676 N N . LEU A 1 91 ? 11.483 -3.028 -8.425 1.00 42.78 91 LEU A N 1
ATOM 677 C CA . LEU A 1 91 ? 10.566 -2.724 -7.326 1.00 42.78 91 LEU A CA 1
ATOM 678 C C . LEU A 1 91 ? 9.944 -4.007 -6.773 1.00 42.78 91 LEU A C 1
ATOM 680 O O . LEU A 1 91 ? 9.386 -4.818 -7.511 1.00 42.78 91 LEU A O 1
ATOM 684 N N . LEU A 1 92 ? 9.956 -4.154 -5.445 1.00 36.44 92 LEU A N 1
ATOM 685 C CA . LEU A 1 92 ? 8.833 -4.810 -4.791 1.00 36.44 92 LEU A CA 1
ATOM 686 C C . LEU A 1 92 ? 7.629 -3.914 -5.077 1.00 36.44 92 LEU A C 1
ATOM 688 O O . LEU A 1 92 ? 7.491 -2.817 -4.534 1.00 36.44 92 LEU A O 1
ATOM 692 N N . THR A 1 93 ? 6.849 -4.321 -6.060 1.00 39.12 93 THR A N 1
ATOM 693 C CA . THR A 1 93 ? 5.965 -3.418 -6.771 1.00 39.12 93 THR A CA 1
ATOM 694 C C . THR A 1 93 ? 4.621 -3.370 -6.064 1.00 39.12 93 THR A C 1
ATOM 696 O O . THR A 1 93 ? 3.654 -3.984 -6.486 1.00 39.12 93 THR A O 1
ATOM 699 N N . ILE A 1 94 ? 4.562 -2.660 -4.940 1.00 43.66 94 ILE A N 1
ATOM 700 C CA . ILE A 1 94 ? 3.302 -2.401 -4.244 1.00 43.66 94 ILE A CA 1
ATOM 701 C C . ILE A 1 94 ? 2.748 -1.096 -4.804 1.00 43.66 94 ILE A C 1
ATOM 703 O O . ILE A 1 94 ? 2.931 -0.027 -4.220 1.00 43.66 94 ILE A O 1
ATOM 707 N N . ALA A 1 95 ? 2.109 -1.159 -5.971 1.00 39.69 95 ALA A N 1
ATOM 708 C CA . ALA A 1 95 ? 1.429 0.009 -6.505 1.00 39.69 95 ALA A CA 1
ATOM 709 C C . ALA A 1 95 ? 0.156 0.243 -5.680 1.00 39.69 95 ALA A C 1
ATOM 711 O O . ALA A 1 95 ? -0.777 -0.563 -5.666 1.00 39.69 95 ALA A O 1
ATOM 712 N N . ARG A 1 96 ? 0.170 1.345 -4.928 1.00 52.38 96 ARG A N 1
ATOM 713 C CA . ARG A 1 96 ? -0.916 1.754 -4.040 1.00 52.38 96 ARG A CA 1
ATOM 714 C C . ARG A 1 96 ? -1.673 2.878 -4.694 1.00 52.38 96 ARG A C 1
ATOM 716 O O . ARG A 1 96 ? -1.098 3.923 -4.981 1.00 52.38 96 ARG A O 1
ATOM 723 N N . TRP A 1 97 ? -2.974 2.684 -4.839 1.00 43.53 97 TRP A N 1
ATOM 724 C CA . TRP A 1 97 ? -3.871 3.807 -5.048 1.00 43.53 97 TRP A CA 1
ATOM 725 C C . TRP A 1 97 ? -4.327 4.328 -3.705 1.00 43.53 97 TRP A C 1
ATOM 727 O O . TRP A 1 97 ? -5.082 3.655 -3.008 1.00 43.53 97 TRP A O 1
ATOM 737 N N . LEU A 1 98 ? -3.820 5.510 -3.356 1.00 55.31 98 LEU A N 1
ATOM 738 C CA . LEU A 1 98 ? -4.237 6.281 -2.201 1.00 55.31 98 LEU A CA 1
ATOM 739 C C . LEU A 1 98 ? -5.072 7.455 -2.701 1.00 55.31 98 LEU A C 1
ATOM 741 O O . LEU A 1 98 ? -4.543 8.371 -3.324 1.00 55.31 98 LEU A O 1
ATOM 745 N N . ARG A 1 99 ? -6.378 7.433 -2.432 1.00 51.41 99 ARG A N 1
ATOM 746 C CA . ARG A 1 99 ? -7.208 8.637 -2.547 1.00 51.41 99 ARG A CA 1
ATOM 747 C C . ARG A 1 99 ? -7.467 9.152 -1.143 1.00 51.41 99 ARG A C 1
ATOM 749 O O . ARG A 1 99 ? -8.210 8.526 -0.388 1.00 51.41 99 ARG A O 1
ATOM 756 N N . THR A 1 100 ? -6.810 10.250 -0.804 1.00 52.62 100 THR A N 1
ATOM 757 C CA . THR A 1 100 ? -6.969 11.017 0.432 1.00 52.62 100 THR A CA 1
ATOM 758 C C . THR A 1 100 ? -7.654 12.335 0.089 1.00 52.62 100 THR A C 1
ATOM 760 O O . THR A 1 100 ? -7.303 12.997 -0.885 1.00 52.62 100 THR A O 1
ATOM 763 N N . LEU A 1 101 ? -8.657 12.715 0.875 1.00 46.38 101 LEU A N 1
ATOM 764 C CA . LEU A 1 101 ? -9.190 14.077 0.870 1.00 46.38 101 LEU A CA 1
ATOM 765 C C . LEU A 1 101 ? -8.350 14.885 1.870 1.00 46.38 101 LEU A C 1
ATOM 767 O O . LEU A 1 101 ? -8.634 14.804 3.056 1.00 46.38 101 LEU A O 1
ATOM 771 N N . ALA A 1 102 ? -7.311 15.573 1.382 1.00 45.81 102 ALA A N 1
ATOM 772 C CA . ALA A 1 102 ? -6.398 16.490 2.088 1.00 45.81 102 ALA A CA 1
ATOM 773 C C . ALA A 1 102 ? -5.708 15.995 3.391 1.00 45.81 102 ALA A C 1
ATOM 775 O O . ALA A 1 102 ? -6.326 15.455 4.305 1.00 45.81 102 ALA A O 1
ATOM 776 N N . GLY A 1 103 ? -4.398 16.256 3.515 1.00 50.62 103 GLY A N 1
ATOM 777 C CA . GLY A 1 103 ? -3.677 16.226 4.800 1.00 50.62 103 GLY A CA 1
ATOM 778 C C . GLY A 1 103 ? -2.309 15.535 4.768 1.00 50.62 103 GLY A C 1
ATOM 779 O O . GLY A 1 103 ? -2.002 14.734 3.888 1.00 50.62 103 GLY A O 1
ATOM 780 N N . ALA A 1 104 ? -1.454 15.834 5.749 1.00 57.28 104 ALA A N 1
ATOM 781 C CA . ALA A 1 104 ? -0.202 15.103 5.947 1.00 57.28 104 ALA A CA 1
ATOM 782 C C . ALA A 1 104 ? -0.488 13.685 6.474 1.00 57.28 104 ALA A C 1
ATOM 784 O O . ALA A 1 104 ? -1.228 13.508 7.448 1.00 57.28 104 ALA A O 1
ATOM 785 N N . CYS A 1 105 ? 0.120 12.671 5.859 1.00 62.47 105 CYS A N 1
ATOM 786 C CA . CYS A 1 105 ? -0.028 11.280 6.275 1.00 62.47 105 CYS A CA 1
ATOM 787 C C . CYS A 1 105 ? 1.330 10.627 6.528 1.00 62.47 105 CYS A C 1
ATOM 789 O O . CYS A 1 105 ? 2.332 10.941 5.882 1.00 62.47 105 CYS A O 1
ATOM 791 N N . ASN A 1 106 ? 1.364 9.699 7.479 1.00 62.69 106 ASN A N 1
ATOM 792 C CA . ASN A 1 106 ? 2.497 8.801 7.623 1.00 62.69 106 ASN A CA 1
ATOM 793 C C . ASN A 1 106 ? 2.074 7.451 7.044 1.00 62.69 106 ASN A C 1
ATOM 795 O O . ASN A 1 106 ? 1.137 6.809 7.527 1.00 62.69 106 ASN A O 1
ATOM 799 N N . LEU A 1 107 ? 2.770 7.027 5.995 1.00 65.00 107 LEU A N 1
ATOM 800 C CA . LEU A 1 107 ? 2.557 5.735 5.375 1.00 65.00 107 LEU A CA 1
ATOM 801 C C . LEU A 1 107 ? 3.566 4.742 5.940 1.00 65.00 107 LEU A C 1
ATOM 803 O O . LEU A 1 107 ? 4.774 4.896 5.754 1.00 65.00 107 LEU A O 1
ATOM 807 N N . ILE A 1 108 ? 3.076 3.693 6.594 1.00 62.47 108 ILE A N 1
ATOM 808 C CA . ILE A 1 108 ? 3.909 2.584 7.050 1.00 62.47 108 ILE A CA 1
ATOM 809 C C . ILE A 1 108 ? 3.546 1.359 6.212 1.00 62.47 108 ILE A C 1
ATOM 811 O O . ILE A 1 108 ? 2.518 0.707 6.406 1.00 62.47 108 ILE A O 1
ATOM 815 N N . LEU A 1 109 ? 4.409 1.026 5.252 1.00 65.88 109 LEU A N 1
ATOM 816 C CA . LEU A 1 109 ? 4.386 -0.286 4.622 1.00 65.88 109 LEU A CA 1
ATOM 817 C C . LEU A 1 109 ? 4.825 -1.316 5.666 1.00 65.88 109 LEU A C 1
ATOM 819 O O . LEU A 1 109 ? 6.001 -1.382 6.037 1.00 65.88 109 LEU A O 1
ATOM 823 N N . ARG A 1 110 ? 3.864 -2.118 6.126 1.00 63.22 110 ARG A N 1
ATOM 824 C CA . ARG A 1 110 ? 4.148 -3.274 6.961 1.00 63.22 110 ARG A CA 1
ATOM 825 C C . ARG A 1 110 ? 4.310 -4.504 6.081 1.00 63.22 110 ARG A C 1
ATOM 827 O O . ARG A 1 110 ? 3.368 -4.933 5.440 1.00 63.22 110 ARG A O 1
ATOM 834 N N . GLU A 1 111 ? 5.509 -5.064 6.165 1.00 68.06 111 GLU A N 1
ATOM 835 C CA . GLU A 1 111 ? 5.757 -6.499 6.092 1.00 68.06 111 GLU A CA 1
ATOM 836 C C . GLU A 1 111 ? 5.664 -7.084 4.681 1.00 68.06 111 GLU A C 1
ATOM 838 O O . GLU A 1 111 ? 4.619 -7.532 4.226 1.00 68.06 111 GLU A O 1
ATOM 843 N N . TRP A 1 112 ? 6.815 -7.147 4.006 1.00 72.19 112 TRP A N 1
ATOM 844 C CA . TRP A 1 112 ? 7.032 -8.155 2.969 1.00 72.19 112 TRP A CA 1
ATOM 845 C C . TRP A 1 112 ? 8.008 -9.215 3.476 1.00 72.19 112 TRP A C 1
ATOM 847 O O . TRP A 1 112 ? 8.927 -8.929 4.246 1.00 72.19 112 TRP A O 1
ATOM 857 N N . VAL A 1 113 ? 7.791 -10.462 3.078 1.00 70.38 113 VAL A N 1
ATOM 858 C CA . VAL A 1 113 ? 8.649 -11.584 3.472 1.00 70.38 113 VAL A CA 1
ATOM 859 C C . VAL A 1 113 ? 9.836 -11.717 2.510 1.00 70.38 113 VAL A C 1
ATOM 861 O O . VAL A 1 113 ? 9.705 -11.368 1.337 1.00 70.38 113 VAL A O 1
ATOM 864 N N . PRO A 1 114 ? 11.001 -12.208 2.965 1.00 71.06 114 PRO A N 1
ATOM 865 C CA . PRO A 1 114 ? 12.109 -12.517 2.068 1.00 71.06 114 PRO A CA 1
ATOM 866 C C . PRO A 1 114 ? 11.684 -13.541 1.007 1.00 71.06 114 PRO A C 1
ATOM 868 O O . PRO A 1 114 ? 11.025 -14.528 1.323 1.00 71.06 114 PRO A O 1
ATOM 871 N N . GLY A 1 115 ? 12.099 -13.327 -0.240 1.00 70.62 115 GLY A N 1
ATOM 872 C CA . GLY A 1 115 ? 11.876 -14.237 -1.365 1.00 70.62 115 GLY A CA 1
ATOM 873 C C . GLY A 1 115 ? 10.736 -13.831 -2.300 1.00 70.62 115 GLY A C 1
ATOM 874 O O . GLY A 1 115 ? 10.625 -14.406 -3.376 1.00 70.62 115 GLY A O 1
ATOM 875 N N . VAL A 1 116 ? 9.926 -12.831 -1.935 1.00 70.25 116 VAL A N 1
ATOM 876 C CA . VAL A 1 116 ? 8.899 -12.254 -2.831 1.00 70.25 116 VAL A CA 1
ATOM 877 C C . VAL A 1 116 ? 9.422 -11.064 -3.637 1.00 70.25 116 VAL A C 1
ATOM 879 O O . VAL A 1 116 ? 8.692 -10.464 -4.424 1.00 70.25 116 VAL A O 1
ATOM 882 N N . GLU A 1 117 ? 10.685 -10.688 -3.435 1.00 75.94 117 GLU A N 1
ATOM 883 C CA . GLU A 1 117 ? 11.330 -9.645 -4.211 1.00 75.94 117 GLU A CA 1
ATOM 884 C C . GLU A 1 117 ? 11.694 -10.088 -5.625 1.00 75.94 117 GLU A C 1
ATOM 886 O O . GLU A 1 117 ? 12.160 -11.204 -5.851 1.00 75.94 117 GLU A O 1
ATOM 891 N N . LEU A 1 118 ? 11.547 -9.160 -6.577 1.00 71.62 118 LEU A N 1
ATOM 892 C CA . LEU A 1 118 ? 12.046 -9.362 -7.931 1.00 71.62 118 LEU A CA 1
ATOM 893 C C . LEU A 1 118 ? 13.574 -9.558 -7.926 1.00 71.62 118 LEU A C 1
ATOM 895 O O . LEU A 1 118 ? 14.272 -8.952 -7.100 1.00 71.62 118 LEU A O 1
ATOM 899 N N . PRO A 1 119 ? 14.118 -10.340 -8.877 1.00 76.38 119 PRO A N 1
ATOM 900 C CA . PRO A 1 119 ? 15.558 -10.452 -9.069 1.00 76.38 119 PRO A CA 1
ATOM 901 C C . PRO A 1 119 ? 16.227 -9.074 -9.162 1.00 76.38 119 PRO A C 1
ATOM 903 O O . PRO A 1 119 ? 15.763 -8.190 -9.879 1.00 76.38 119 PRO A O 1
ATOM 906 N N . GLY A 1 120 ? 17.316 -8.881 -8.416 1.00 76.12 120 GLY A N 1
ATOM 907 C CA . GLY A 1 120 ? 18.046 -7.609 -8.370 1.00 76.12 120 GLY A CA 1
ATOM 908 C C . GLY A 1 120 ? 17.497 -6.568 -7.386 1.00 76.12 120 GLY A C 1
ATOM 909 O O . GLY A 1 120 ? 18.103 -5.505 -7.247 1.00 76.12 120 GLY A O 1
ATOM 910 N N . PHE A 1 121 ? 16.407 -6.846 -6.656 1.00 80.69 121 PHE A N 1
ATOM 911 C CA . PHE A 1 121 ? 15.952 -5.955 -5.587 1.00 80.69 121 PHE A CA 1
ATOM 912 C C . PHE A 1 121 ? 17.013 -5.819 -4.488 1.00 80.69 121 PHE A C 1
ATOM 914 O O . PHE A 1 121 ? 17.406 -6.792 -3.839 1.00 80.69 121 PHE A O 1
ATOM 921 N N . ASN A 1 122 ? 17.447 -4.586 -4.238 1.00 85.31 122 ASN A N 1
ATOM 922 C CA . ASN A 1 122 ? 18.425 -4.287 -3.205 1.00 85.31 122 ASN A CA 1
ATOM 923 C C . ASN A 1 122 ? 17.727 -3.798 -1.931 1.00 85.31 122 ASN A C 1
ATOM 925 O O . ASN A 1 122 ? 17.325 -2.640 -1.832 1.00 85.31 122 ASN A O 1
ATOM 929 N N . ARG A 1 123 ? 17.649 -4.658 -0.909 1.00 86.12 123 ARG A N 1
ATOM 930 C CA . ARG A 1 123 ? 17.047 -4.306 0.391 1.00 86.12 123 ARG A CA 1
ATOM 931 C C . ARG A 1 123 ? 17.767 -3.166 1.114 1.00 86.12 123 ARG A C 1
ATOM 933 O O . ARG A 1 123 ? 17.142 -2.497 1.926 1.00 86.12 123 ARG A O 1
ATOM 940 N N . ALA A 1 124 ? 19.041 -2.908 0.818 1.00 88.62 124 ALA A N 1
ATOM 941 C CA . ALA A 1 124 ? 19.767 -1.760 1.362 1.00 88.62 124 ALA A CA 1
ATOM 942 C C . ALA A 1 124 ? 19.378 -0.429 0.684 1.00 88.62 124 ALA A C 1
ATOM 944 O O . ALA A 1 124 ? 19.744 0.637 1.174 1.00 88.62 124 ALA A O 1
ATOM 945 N N . LYS A 1 125 ? 18.644 -0.479 -0.436 1.00 87.12 125 LYS A N 1
ATOM 946 C CA . LYS A 1 125 ? 18.205 0.673 -1.233 1.00 87.12 125 LYS A CA 1
ATOM 947 C C . LYS A 1 125 ? 16.741 0.505 -1.652 1.00 87.12 125 LYS A C 1
ATOM 949 O O . LYS A 1 125 ? 16.432 0.295 -2.820 1.00 87.12 125 LYS A O 1
ATOM 954 N N . SER A 1 126 ? 15.839 0.594 -0.681 1.00 83.69 126 SER A N 1
ATOM 955 C CA . SER A 1 126 ? 14.393 0.447 -0.869 1.00 83.69 126 SER A CA 1
ATOM 956 C C . SER A 1 126 ? 13.645 1.722 -0.479 1.00 83.69 126 SER A C 1
ATOM 958 O O . SER A 1 126 ? 14.074 2.467 0.402 1.00 83.69 126 SER A O 1
ATOM 960 N N . GLY A 1 127 ? 12.502 1.979 -1.106 1.00 80.06 127 GLY A N 1
ATOM 961 C CA . GLY A 1 127 ? 11.730 3.188 -0.846 1.00 80.06 127 GLY A CA 1
ATOM 962 C C . GLY A 1 127 ? 10.274 3.068 -1.272 1.00 80.06 127 GLY A C 1
ATOM 963 O O . GLY A 1 127 ? 9.854 2.052 -1.821 1.00 80.06 127 GLY A O 1
ATOM 964 N N . ILE A 1 128 ? 9.497 4.102 -0.963 1.00 79.94 128 ILE A N 1
ATOM 965 C CA . ILE A 1 128 ? 8.074 4.202 -1.297 1.00 79.94 128 ILE A CA 1
ATOM 966 C C . ILE A 1 128 ? 7.910 5.335 -2.313 1.00 79.94 128 ILE A C 1
ATOM 968 O O . ILE A 1 128 ? 8.131 6.497 -1.985 1.00 79.94 128 ILE A O 1
ATOM 972 N N . ALA A 1 129 ? 7.526 5.009 -3.542 1.00 78.75 129 ALA A N 1
ATOM 973 C CA . ALA A 1 129 ? 7.285 6.016 -4.570 1.00 78.75 129 ALA A CA 1
ATOM 974 C C . ALA A 1 129 ? 5.841 6.543 -4.509 1.00 78.75 129 ALA A C 1
ATOM 976 O O . ALA A 1 129 ? 4.912 5.796 -4.180 1.00 78.75 129 ALA A O 1
ATOM 977 N N . ARG A 1 130 ? 5.642 7.815 -4.867 1.00 78.81 130 ARG A N 1
ATOM 978 C CA . ARG A 1 130 ? 4.325 8.410 -5.138 1.00 78.81 130 ARG A CA 1
ATOM 979 C C . ARG A 1 130 ? 4.176 8.603 -6.637 1.00 78.81 130 ARG A C 1
ATOM 981 O O . ARG A 1 130 ? 5.034 9.212 -7.258 1.00 78.81 130 ARG A O 1
ATOM 988 N N . TYR A 1 131 ? 3.063 8.158 -7.206 1.00 76.81 131 TYR A N 1
ATOM 989 C CA . TYR A 1 131 ? 2.714 8.575 -8.559 1.00 76.81 131 TYR A CA 1
ATOM 990 C C . TYR A 1 131 ? 2.187 10.014 -8.541 1.00 76.81 131 TYR A C 1
ATOM 992 O O . TYR A 1 131 ? 1.229 10.319 -7.822 1.00 76.81 131 TYR A O 1
ATOM 1000 N N . ASN A 1 132 ? 2.806 10.888 -9.330 1.00 77.38 132 ASN A N 1
ATOM 1001 C CA . ASN A 1 132 ? 2.327 12.240 -9.570 1.00 77.38 132 ASN A CA 1
ATOM 1002 C C . ASN A 1 132 ? 1.495 12.231 -10.860 1.00 77.38 132 ASN A C 1
ATOM 1004 O O . ASN A 1 132 ? 1.980 11.881 -11.934 1.00 77.38 132 ASN A O 1
ATOM 1008 N N . SER A 1 133 ? 0.203 12.552 -10.738 1.00 72.25 133 SER A N 1
ATOM 1009 C CA . SER A 1 133 ? -0.752 12.425 -11.844 1.00 72.25 133 SER A CA 1
ATOM 1010 C C . SER A 1 133 ? -0.294 13.205 -13.076 1.00 72.25 133 SER A C 1
ATOM 1012 O O . SER A 1 133 ? -0.117 14.418 -13.007 1.00 72.25 133 SER A O 1
ATOM 1014 N N . GLY A 1 134 ? -0.151 12.510 -14.206 1.00 68.31 134 GLY A N 1
ATOM 1015 C CA . GLY A 1 134 ? 0.249 13.118 -15.478 1.00 68.31 134 GLY A CA 1
ATOM 1016 C C . GLY A 1 134 ? 1.752 13.366 -15.632 1.00 68.31 134 GLY A C 1
ATOM 1017 O O . GLY A 1 134 ? 2.153 13.906 -16.658 1.00 68.31 134 GLY A O 1
ATOM 1018 N N . THR A 1 135 ? 2.577 12.969 -14.659 1.00 77.12 135 THR A N 1
ATOM 1019 C CA . THR A 1 135 ? 4.039 12.992 -14.780 1.00 77.12 135 THR A CA 1
ATOM 1020 C C . THR A 1 135 ? 4.598 11.580 -14.647 1.00 77.12 135 THR A C 1
ATOM 1022 O O . THR A 1 135 ? 4.478 10.796 -15.584 1.00 77.12 135 THR A O 1
ATOM 1025 N N . ASP A 1 136 ? 5.181 11.239 -13.503 1.00 80.12 136 ASP A N 1
ATOM 1026 C CA . A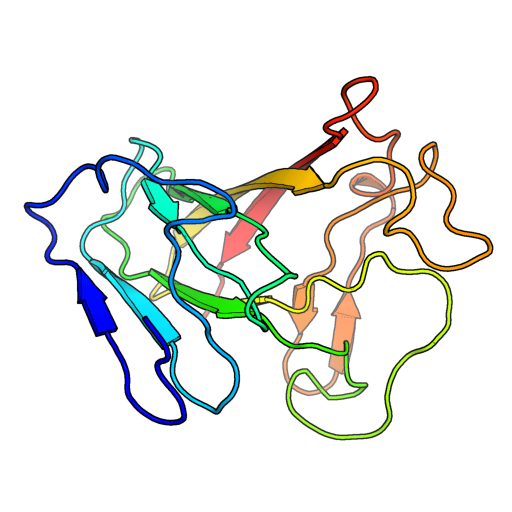SP A 1 136 ? 5.893 9.983 -13.278 1.00 80.12 136 ASP A CA 1
ATOM 1027 C C . ASP A 1 136 ? 5.816 9.570 -11.797 1.00 80.12 136 ASP A C 1
ATOM 1029 O O . ASP A 1 136 ? 5.250 10.265 -10.941 1.00 80.12 136 ASP A O 1
ATOM 1033 N N . TRP A 1 137 ? 6.383 8.412 -11.487 1.00 80.62 137 TRP A N 1
ATOM 1034 C CA . TRP A 1 137 ? 6.661 7.963 -10.136 1.00 80.62 137 TRP A CA 1
ATOM 1035 C C . TRP A 1 137 ? 7.813 8.763 -9.531 1.00 80.62 137 TRP A C 1
ATOM 1037 O O . TRP A 1 137 ? 8.962 8.663 -9.949 1.00 80.62 137 TRP A O 1
ATOM 1047 N N . ASP A 1 138 ? 7.505 9.523 -8.488 1.00 83.25 138 ASP A N 1
ATOM 1048 C CA . ASP A 1 138 ? 8.483 10.244 -7.690 1.00 83.25 138 ASP A CA 1
ATOM 1049 C C . ASP A 1 138 ? 8.940 9.385 -6.507 1.00 83.25 138 ASP A C 1
ATOM 1051 O O . ASP A 1 138 ? 8.155 9.014 -5.624 1.00 83.25 138 ASP A O 1
ATOM 1055 N N . LEU A 1 139 ? 10.232 9.061 -6.507 1.00 80.19 139 LEU A N 1
ATOM 1056 C CA . LEU A 1 139 ? 10.933 8.424 -5.403 1.00 80.19 139 LEU A CA 1
ATOM 1057 C C . LEU A 1 139 ? 12.116 9.314 -5.004 1.00 80.19 139 LEU A C 1
ATOM 1059 O O . LEU A 1 139 ? 13.216 9.151 -5.541 1.00 80.19 139 LEU A O 1
ATOM 1063 N N . PRO A 1 140 ? 11.930 10.248 -4.057 1.00 82.38 140 PRO A N 1
ATOM 1064 C CA . PRO A 1 140 ? 13.014 11.125 -3.650 1.00 82.38 140 PRO A CA 1
ATOM 1065 C C . PRO A 1 140 ? 14.142 10.303 -3.021 1.00 82.38 140 PRO A C 1
ATOM 1067 O O . PRO A 1 140 ? 13.892 9.368 -2.255 1.00 82.38 140 PRO A O 1
ATOM 1070 N N . ALA A 1 141 ? 15.396 10.678 -3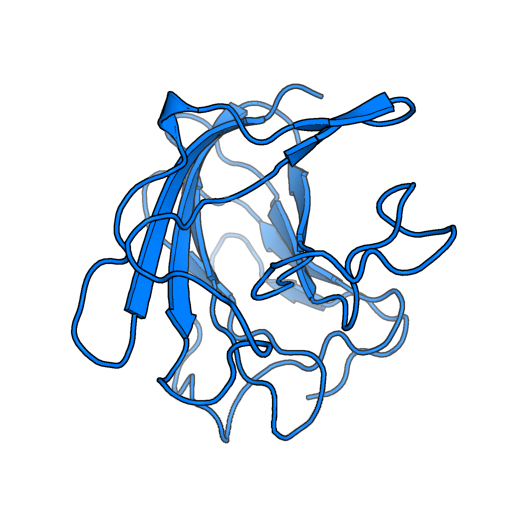.293 1.00 85.19 141 ALA A N 1
ATOM 1071 C CA . ALA A 1 141 ? 16.574 9.969 -2.783 1.00 85.19 141 ALA A CA 1
ATOM 1072 C C . ALA A 1 141 ? 16.584 9.856 -1.246 1.00 85.19 141 ALA A C 1
ATOM 1074 O O . ALA A 1 141 ? 17.053 8.861 -0.700 1.00 85.19 141 ALA A O 1
ATOM 1075 N N . SER A 1 142 ? 15.986 10.826 -0.546 1.00 84.25 142 SER A N 1
ATOM 1076 C CA . SER A 1 142 ? 15.799 10.806 0.912 1.00 84.25 142 SER A CA 1
ATOM 1077 C C . SER A 1 142 ? 14.906 9.663 1.415 1.00 84.25 142 SER A C 1
ATOM 1079 O O . SER A 1 142 ? 14.947 9.331 2.599 1.00 84.25 142 SER A O 1
ATOM 1081 N N . ASN A 1 143 ? 14.111 9.042 0.540 1.00 79.50 143 ASN A N 1
ATOM 1082 C CA . ASN A 1 143 ? 13.266 7.894 0.855 1.00 79.50 143 ASN A CA 1
ATOM 1083 C C . ASN A 1 143 ? 13.883 6.542 0.448 1.00 79.50 143 ASN A C 1
ATOM 1085 O O . ASN A 1 143 ? 13.303 5.492 0.740 1.00 79.50 143 ASN A O 1
ATOM 1089 N N . VAL A 1 144 ? 15.052 6.552 -0.201 1.00 86.94 144 VAL A N 1
ATOM 1090 C CA . VAL A 1 144 ? 15.793 5.344 -0.584 1.00 86.94 144 VAL A CA 1
ATOM 1091 C C . VAL A 1 144 ? 16.751 4.976 0.541 1.00 86.94 144 VAL A C 1
ATOM 1093 O O . VAL A 1 144 ? 17.842 5.523 0.662 1.00 86.94 144 VAL A O 1
ATOM 1096 N N . LEU A 1 145 ? 16.328 4.041 1.385 1.00 87.44 145 LEU A N 1
ATOM 1097 C CA . LEU A 1 145 ? 17.065 3.607 2.569 1.00 87.44 145 LEU A CA 1
ATOM 1098 C C . LEU A 1 145 ? 17.015 2.082 2.696 1.00 87.44 145 LEU A C 1
ATOM 1100 O O . LEU A 1 145 ? 16.261 1.394 1.999 1.00 87.44 145 LEU A O 1
ATOM 1104 N N . ALA A 1 146 ? 17.786 1.543 3.635 1.00 89.38 146 ALA A N 1
ATOM 1105 C CA . ALA A 1 146 ? 17.661 0.141 3.983 1.00 89.38 146 ALA A CA 1
ATOM 1106 C C . ALA A 1 146 ? 16.239 -0.179 4.485 1.00 89.38 146 ALA A C 1
ATOM 1108 O O . ALA A 1 146 ? 15.592 0.608 5.190 1.00 89.38 146 ALA A O 1
ATOM 1109 N N . ALA A 1 147 ? 15.743 -1.344 4.083 1.00 86.25 147 ALA A N 1
ATOM 1110 C CA . ALA A 1 147 ? 14.590 -1.975 4.695 1.00 86.25 147 ALA A CA 1
ATOM 1111 C C . ALA A 1 147 ? 14.880 -2.246 6.175 1.00 86.25 147 ALA A C 1
ATOM 1113 O O . ALA A 1 147 ? 15.990 -2.638 6.533 1.00 86.25 147 ALA A O 1
ATOM 1114 N N . ASN A 1 148 ? 13.875 -2.065 7.027 1.00 87.88 148 ASN A N 1
ATOM 1115 C CA . ASN A 1 148 ? 13.971 -2.458 8.429 1.00 87.88 148 ASN A CA 1
ATOM 1116 C C . ASN A 1 148 ? 13.527 -3.912 8.598 1.00 87.88 148 ASN A C 1
ATOM 1118 O O . ASN A 1 148 ? 12.638 -4.364 7.877 1.00 87.88 148 ASN A O 1
ATOM 1122 N N . GLY A 1 149 ? 14.072 -4.604 9.599 1.00 85.81 149 GLY A N 1
ATOM 1123 C CA . GLY A 1 149 ? 13.733 -5.993 9.918 1.00 85.81 149 GLY A CA 1
ATOM 1124 C C . GLY A 1 149 ? 14.603 -7.020 9.189 1.00 85.81 149 GLY A C 1
ATOM 1125 O O . GLY A 1 149 ? 15.450 -6.681 8.366 1.00 85.81 149 GLY A O 1
ATOM 1126 N N . SER A 1 150 ? 14.392 -8.293 9.511 1.00 81.88 150 SER A N 1
ATOM 1127 C CA . SER A 1 150 ? 15.120 -9.443 8.958 1.00 81.88 150 SER A CA 1
ATOM 1128 C C . SER A 1 150 ? 14.138 -10.541 8.541 1.00 81.88 150 SER A C 1
ATOM 1130 O O . SER A 1 150 ? 14.313 -11.707 8.881 1.00 81.88 150 SER A O 1
ATOM 1132 N N . GLY A 1 151 ? 13.071 -10.131 7.847 1.00 76.94 151 GLY A N 1
ATOM 1133 C CA . GLY A 1 151 ? 11.920 -10.972 7.534 1.00 76.94 151 GLY A CA 1
ATOM 1134 C C . GLY A 1 151 ? 10.942 -11.080 8.715 1.00 76.94 151 GLY A C 1
ATOM 1135 O O . GLY A 1 151 ? 11.263 -11.740 9.699 1.00 76.94 151 GLY A O 1
ATOM 1136 N N . PRO A 1 152 ? 9.747 -10.468 8.641 1.00 79.56 152 PRO A N 1
ATOM 1137 C CA . PRO A 1 152 ? 9.268 -9.573 7.588 1.00 79.56 152 PRO A CA 1
ATOM 1138 C C . PRO A 1 152 ? 9.995 -8.215 7.580 1.00 79.56 152 PRO A C 1
ATOM 1140 O O . PRO A 1 152 ? 10.440 -7.712 8.612 1.00 79.56 152 PRO A O 1
ATOM 1143 N N . TYR A 1 153 ? 10.124 -7.619 6.397 1.00 83.06 153 TYR A N 1
ATOM 1144 C CA . TYR A 1 153 ? 10.742 -6.314 6.184 1.00 83.06 153 TYR A CA 1
ATOM 1145 C C . TYR A 1 153 ? 9.711 -5.186 6.151 1.00 83.06 153 TYR A C 1
ATOM 1147 O O . TYR A 1 153 ? 8.578 -5.373 5.711 1.00 83.06 153 TYR A O 1
ATOM 1155 N N . THR A 1 154 ? 10.103 -3.984 6.572 1.00 82.88 154 THR A N 1
ATOM 1156 C CA . THR A 1 154 ? 9.218 -2.810 6.596 1.00 82.88 154 THR A CA 1
ATOM 1157 C C . THR A 1 154 ? 9.882 -1.567 6.010 1.00 82.88 154 THR A C 1
ATOM 1159 O O . THR A 1 154 ? 11.108 -1.407 6.039 1.00 82.88 154 THR A O 1
ATOM 1162 N N . ARG A 1 155 ? 9.049 -0.655 5.495 1.00 83.62 155 ARG A N 1
ATOM 1163 C CA . ARG A 1 155 ? 9.443 0.702 5.097 1.00 83.62 155 ARG A CA 1
ATOM 1164 C C . ARG A 1 155 ? 8.395 1.707 5.547 1.00 83.62 155 ARG A C 1
ATOM 1166 O O . ARG A 1 155 ? 7.197 1.444 5.509 1.00 83.62 155 ARG A O 1
ATOM 1173 N N . GLN A 1 156 ? 8.857 2.882 5.940 1.00 79.88 156 GLN A N 1
ATOM 1174 C CA . GLN A 1 156 ? 8.001 3.996 6.316 1.00 79.88 156 GLN A CA 1
ATOM 1175 C C . GLN A 1 156 ? 8.375 5.212 5.485 1.00 79.88 156 GLN A C 1
ATOM 1177 O O . GLN A 1 156 ? 9.555 5.478 5.265 1.00 79.88 156 GLN A O 1
ATOM 1182 N N . TRP A 1 157 ? 7.360 5.959 5.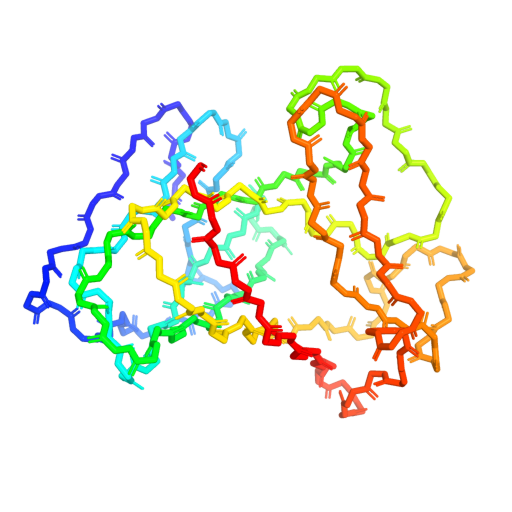071 1.00 75.25 157 TRP A N 1
ATOM 1183 C CA . TRP A 1 157 ? 7.525 7.253 4.443 1.00 75.25 157 TRP A CA 1
ATOM 1184 C C . TRP A 1 157 ? 6.464 8.217 4.962 1.00 75.25 157 TRP A C 1
ATOM 1186 O O . TRP A 1 157 ? 5.269 7.925 4.946 1.00 75.25 157 TRP A O 1
ATOM 1196 N N . SER A 1 158 ? 6.916 9.367 5.450 1.00 72.81 158 SER A N 1
ATOM 1197 C CA . SER A 1 158 ? 6.036 10.477 5.806 1.00 72.81 158 SER A CA 1
ATOM 1198 C C . SER A 1 158 ? 5.866 11.336 4.560 1.00 72.81 158 SER A C 1
ATOM 1200 O O . SER A 1 158 ? 6.863 11.823 4.027 1.00 72.81 158 SER A O 1
ATOM 1202 N N . CYS A 1 159 ? 4.637 11.515 4.083 1.00 61.03 159 CYS A N 1
ATOM 1203 C CA . CYS A 1 159 ? 4.368 12.313 2.894 1.00 61.03 159 CYS A CA 1
ATOM 1204 C C . CYS A 1 159 ? 3.207 13.287 3.109 1.00 61.03 159 CYS A C 1
ATOM 1206 O O . CYS A 1 159 ? 2.320 13.091 3.944 1.00 61.03 159 CYS A O 1
ATOM 1208 N N . PHE A 1 160 ? 3.209 14.358 2.322 1.00 53.41 160 PHE A N 1
ATOM 1209 C CA . PHE A 1 160 ? 2.054 15.232 2.192 1.00 53.41 160 PHE A CA 1
ATOM 1210 C C . PHE A 1 160 ? 1.114 14.641 1.142 1.00 53.41 160 PHE A C 1
ATOM 1212 O O . PHE A 1 160 ? 1.518 14.463 -0.007 1.00 53.41 160 PHE A O 1
ATOM 1219 N N . CYS A 1 161 ? -0.134 14.346 1.512 1.00 49.12 161 CYS A N 1
ATOM 1220 C CA . CYS A 1 161 ? -1.179 14.115 0.524 1.00 49.12 161 CYS A CA 1
ATOM 1221 C C . CYS A 1 161 ? -1.782 15.464 0.133 1.00 49.12 161 CYS A C 1
ATOM 1223 O O . CYS A 1 161 ? -2.678 15.985 0.797 1.00 49.12 161 CYS A O 1
ATOM 1225 N N . THR A 1 162 ? -1.245 16.049 -0.932 1.00 39.62 162 THR A N 1
ATOM 1226 C CA . THR A 1 162 ? -1.848 17.199 -1.610 1.00 39.62 162 THR A CA 1
ATOM 1227 C C . THR A 1 162 ? -2.819 16.698 -2.673 1.00 39.62 162 THR A C 1
ATOM 1229 O O . THR A 1 162 ? -2.467 15.792 -3.437 1.00 39.62 162 THR A O 1
ATOM 1232 N N . CYS A 1 163 ? -4.034 17.248 -2.643 1.00 36.38 163 CYS A N 1
ATOM 1233 C CA . CYS A 1 163 ? -5.093 17.032 -3.628 1.00 36.38 163 CYS A CA 1
ATOM 1234 C C . CYS A 1 163 ? -4.700 17.617 -4.984 1.00 36.38 163 CYS A C 1
ATOM 1236 O O . CYS A 1 163 ? -4.029 18.675 -4.968 1.00 36.38 163 CYS A O 1
#

Radius of gyration: 15.03 Å; chains: 1; bounding box: 37×34×35 Å